Protein AF-A0A1G1D1W3-F1 (afdb_monomer_lite)

Sequence (62 aa):
MASRGGKTVKGLSAEQYIMQSINTPDAYTVKGFEPGTMPADLGEKMTVKELDMIIKHLLGKS

Foldseek 3Di:
DQPPLPPAPPPDDSLRSLLCCQQAVQPDDDPPDDRCPHPNCSNVPDDPVVSVVVSCVNVVND

Structure (mmCIF, N/CA/C/O backbone):
data_AF-A0A1G1D1W3-F1
#
_entry.id   AF-A0A1G1D1W3-F1
#
loop_
_atom_site.group_PDB
_atom_site.id
_atom_site.type_symbol
_atom_site.label_atom_id
_atom_site.label_alt_id
_atom_site.label_comp_id
_atom_site.label_asym_id
_atom_site.label_entity_id
_atom_site.label_seq_id
_atom_site.pdbx_PDB_ins_code
_atom_site.Cartn_x
_atom_site.Cartn_y
_atom_site.Cartn_z
_atom_site.occupancy
_atom_site.B_iso_or_equiv
_atom_site.auth_seq_id
_atom_site.auth_comp_id
_atom_site.auth_asym_id
_atom_site.auth_atom_id
_atom_site.pdbx_PDB_model_num
ATOM 1 N N . MET A 1 1 ? -24.509 1.360 -1.038 1.00 39.31 1 MET A N 1
ATOM 2 C CA . MET A 1 1 ? -24.048 0.122 -1.706 1.00 39.31 1 MET A CA 1
ATOM 3 C C . MET A 1 1 ? -22.568 0.267 -2.041 1.00 39.31 1 MET A C 1
ATOM 5 O O . MET A 1 1 ? -22.261 0.895 -3.040 1.00 39.31 1 MET A O 1
ATOM 9 N N . ALA A 1 2 ? -21.658 -0.247 -1.206 1.00 43.75 2 ALA A N 1
ATOM 10 C CA . ALA A 1 2 ? -20.220 -0.313 -1.512 1.00 43.75 2 ALA A CA 1
ATOM 11 C C . 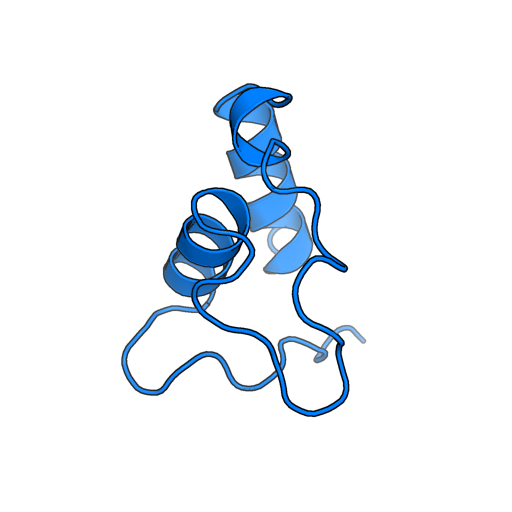ALA A 1 2 ? -19.537 -1.402 -0.660 1.00 43.75 2 ALA A C 1
ATOM 13 O O . ALA A 1 2 ? -18.653 -1.136 0.140 1.00 43.75 2 ALA A O 1
ATOM 14 N N . SER A 1 3 ? -19.977 -2.653 -0.802 1.00 47.31 3 SER A N 1
ATOM 15 C CA . SER A 1 3 ? -19.364 -3.812 -0.131 1.00 47.31 3 SER A CA 1
ATOM 16 C C . SER A 1 3 ? -18.418 -4.550 -1.082 1.00 47.31 3 SER A C 1
ATOM 18 O O . SER A 1 3 ? -18.533 -5.757 -1.271 1.00 47.31 3 SER A O 1
ATOM 20 N N . ARG A 1 4 ? -17.503 -3.814 -1.728 1.00 49.81 4 ARG A N 1
ATOM 21 C CA . ARG A 1 4 ? -16.436 -4.383 -2.574 1.00 49.81 4 ARG A CA 1
ATOM 22 C C . ARG A 1 4 ? -15.055 -4.196 -1.939 1.00 49.81 4 ARG A C 1
ATOM 24 O O . ARG A 1 4 ? -14.093 -3.887 -2.624 1.00 49.81 4 ARG A O 1
ATOM 31 N N . GLY A 1 5 ? -14.947 -4.399 -0.629 1.00 48.28 5 GLY A N 1
ATOM 32 C CA . GLY A 1 5 ? -13.662 -4.720 -0.010 1.00 48.28 5 GLY A CA 1
ATOM 33 C C . GLY A 1 5 ? -13.430 -6.213 -0.193 1.00 48.28 5 GLY A C 1
ATOM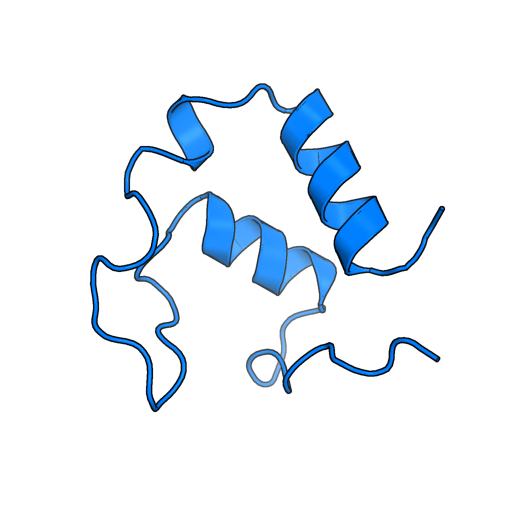 34 O O . GLY A 1 5 ? -13.975 -7.011 0.568 1.00 48.28 5 GLY A O 1
ATOM 35 N N . GLY A 1 6 ? -12.718 -6.598 -1.257 1.00 50.19 6 GLY A N 1
ATOM 36 C CA . GLY A 1 6 ? -12.294 -7.983 -1.466 1.00 50.19 6 GLY A CA 1
ATOM 37 C C . GLY A 1 6 ? -11.611 -8.506 -0.204 1.00 50.19 6 GLY A C 1
ATOM 38 O O . GLY A 1 6 ? -10.907 -7.750 0.455 1.00 50.19 6 GLY A O 1
ATOM 39 N N . LYS A 1 7 ? -11.879 -9.765 0.164 1.00 51.59 7 LYS A N 1
ATOM 40 C CA . LYS A 1 7 ? -11.371 -10.411 1.385 1.00 51.59 7 LYS A CA 1
ATOM 41 C C . LYS A 1 7 ? -9.869 -10.144 1.528 1.00 51.59 7 LYS A C 1
ATOM 43 O O . LYS A 1 7 ? -9.067 -10.775 0.845 1.00 51.59 7 LYS A O 1
ATOM 48 N N . THR A 1 8 ? -9.512 -9.189 2.379 1.00 59.25 8 THR A N 1
ATOM 49 C CA . THR A 1 8 ? -8.125 -8.818 2.626 1.00 59.25 8 THR A CA 1
ATOM 50 C C . THR A 1 8 ? -7.464 -9.955 3.391 1.00 59.25 8 THR A C 1
ATOM 52 O O . THR A 1 8 ? -8.121 -10.675 4.148 1.00 59.25 8 THR A O 1
ATOM 55 N N . VAL A 1 9 ? -6.185 -10.181 3.107 1.00 58.75 9 VAL A N 1
ATOM 56 C CA . VAL A 1 9 ? -5.370 -11.293 3.616 1.00 58.75 9 VAL A CA 1
ATOM 57 C C . VAL A 1 9 ? -5.677 -11.602 5.089 1.00 58.75 9 VAL A C 1
ATOM 59 O O . VAL A 1 9 ? -5.788 -10.699 5.920 1.00 58.75 9 VAL A O 1
ATOM 62 N N . LYS A 1 10 ? -5.832 -12.893 5.417 1.00 54.00 10 LYS A N 1
ATOM 63 C CA . LYS A 1 10 ? -6.225 -13.364 6.754 1.00 54.00 10 LYS A CA 1
ATOM 64 C C . LYS A 1 10 ? -5.246 -12.828 7.811 1.00 54.00 10 LYS A C 1
ATOM 66 O O . LYS A 1 10 ? -4.104 -13.269 7.852 1.00 54.00 10 LYS A O 1
ATOM 71 N N . GLY A 1 11 ? -5.710 -11.916 8.668 1.00 63.44 11 GLY A N 1
ATOM 72 C CA . GLY A 1 11 ? -4.927 -11.343 9.772 1.00 63.44 11 GLY A CA 1
ATOM 73 C C . GLY A 1 11 ? -4.558 -9.862 9.633 1.00 63.44 11 GLY A C 1
ATOM 74 O O . GLY A 1 11 ? -4.100 -9.290 10.616 1.00 63.44 11 GLY A O 1
ATOM 75 N N . LEU A 1 12 ? -4.793 -9.227 8.478 1.00 63.25 12 LEU A N 1
ATOM 76 C CA . LEU A 1 12 ? -4.603 -7.780 8.302 1.00 63.25 12 LEU A CA 1
ATOM 77 C C . LEU A 1 12 ? -5.939 -7.037 8.366 1.00 63.25 12 LEU A C 1
ATOM 79 O O . LEU A 1 12 ? -6.946 -7.503 7.822 1.00 63.25 12 LEU A O 1
ATOM 83 N N . SER A 1 13 ? -5.946 -5.857 8.994 1.00 76.19 13 SER A N 1
ATOM 84 C CA . SER A 1 13 ? -7.069 -4.931 8.833 1.00 76.19 13 SER A CA 1
ATOM 85 C C . SER A 1 13 ? -7.145 -4.462 7.374 1.00 76.19 13 SER A C 1
ATOM 87 O O . SER 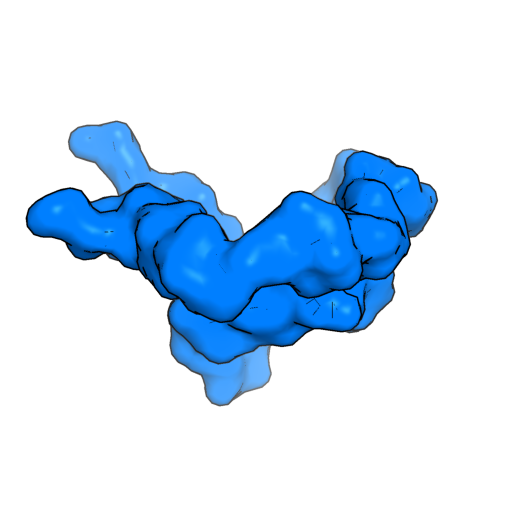A 1 13 ? -6.140 -4.445 6.660 1.00 76.19 13 SER A O 1
ATOM 89 N N . ALA A 1 14 ? -8.334 -4.066 6.914 1.00 74.88 14 ALA A N 1
ATOM 90 C CA . ALA A 1 14 ? -8.494 -3.546 5.556 1.00 74.88 14 ALA A CA 1
ATOM 91 C C . ALA A 1 14 ? -7.576 -2.334 5.299 1.00 74.88 14 ALA A C 1
ATOM 93 O O . ALA A 1 14 ? -6.998 -2.212 4.225 1.00 74.88 14 ALA A O 1
ATOM 94 N N . GLU A 1 15 ? -7.380 -1.490 6.313 1.00 78.44 15 GLU A N 1
ATOM 95 C CA . GLU A 1 15 ? -6.476 -0.338 6.276 1.00 78.44 15 GLU A CA 1
ATOM 96 C C . GLU A 1 15 ? -5.012 -0.752 6.082 1.00 78.44 15 GLU A C 1
ATOM 98 O O . GLU A 1 15 ? -4.349 -0.277 5.163 1.00 78.44 15 GLU A O 1
ATOM 103 N N . GLN A 1 16 ? -4.530 -1.700 6.890 1.00 78.19 16 GLN A N 1
ATOM 104 C CA . GLN A 1 16 ? -3.165 -2.219 6.793 1.00 78.19 16 GLN A CA 1
ATOM 105 C C . GLN A 1 16 ? -2.916 -2.908 5.451 1.00 78.19 16 GLN A C 1
ATOM 107 O O . GLN A 1 16 ? -1.861 -2.726 4.851 1.00 78.19 16 GLN A O 1
ATOM 112 N N . TYR A 1 17 ? -3.897 -3.666 4.958 1.00 76.62 17 TYR A N 1
ATOM 113 C CA . TYR A 1 17 ? -3.807 -4.323 3.660 1.00 76.62 17 TYR A CA 1
ATOM 114 C C . TYR A 1 17 ? -3.694 -3.317 2.511 1.00 76.62 17 TYR A 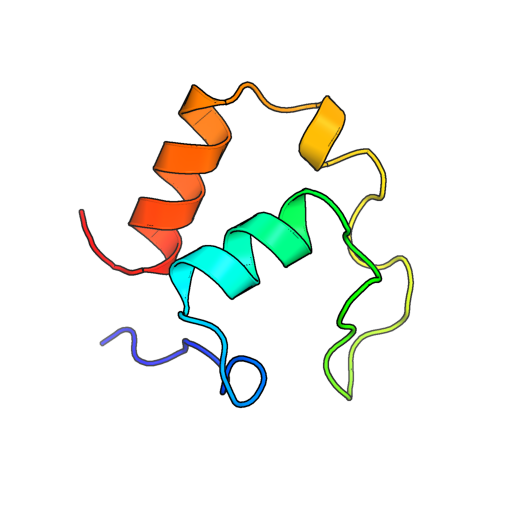C 1
ATOM 116 O O . TYR A 1 17 ? -2.854 -3.493 1.631 1.00 76.62 17 TYR A O 1
ATOM 124 N N . ILE A 1 18 ? -4.499 -2.251 2.520 1.00 78.88 18 ILE A N 1
ATOM 125 C CA . ILE A 1 18 ? -4.441 -1.205 1.491 1.00 78.88 18 ILE A CA 1
ATOM 126 C C . ILE A 1 18 ? -3.109 -0.456 1.576 1.00 78.88 18 ILE A C 1
ATOM 128 O O . ILE A 1 18 ? -2.449 -0.276 0.556 1.00 78.88 18 ILE A O 1
ATOM 132 N N . MET A 1 19 ? -2.676 -0.075 2.780 1.00 81.25 19 MET A N 1
ATOM 133 C CA . MET A 1 19 ? -1.414 0.638 2.985 1.00 81.25 19 MET A CA 1
ATOM 134 C C . MET A 1 19 ? -0.213 -0.186 2.502 1.00 81.25 19 MET A C 1
ATOM 136 O O . MET A 1 19 ? 0.646 0.325 1.785 1.00 81.25 19 MET A O 1
ATOM 140 N N . GLN A 1 20 ? -0.184 -1.479 2.832 1.00 79.19 20 GLN A N 1
ATOM 141 C CA . GLN A 1 20 ? 0.840 -2.395 2.342 1.00 79.19 20 GLN A CA 1
ATOM 142 C C . GLN A 1 20 ? 0.745 -2.594 0.827 1.00 79.19 20 GLN A C 1
ATOM 144 O O . GLN A 1 20 ? 1.774 -2.603 0.165 1.00 79.19 20 GLN A O 1
ATOM 149 N N . SER A 1 21 ? -0.456 -2.703 0.258 1.00 77.38 21 SER A N 1
ATOM 150 C CA . SER A 1 21 ? -0.622 -2.853 -1.193 1.00 77.38 21 SER A CA 1
ATOM 151 C C . SER A 1 21 ? -0.165 -1.608 -1.955 1.00 77.38 21 SER A C 1
ATOM 153 O O . SER A 1 21 ? 0.355 -1.735 -3.046 1.00 77.38 21 SER A O 1
ATOM 155 N N . ILE A 1 22 ? -0.296 -0.400 -1.398 1.00 77.25 22 ILE A N 1
ATOM 156 C CA . ILE A 1 22 ? 0.195 0.820 -2.060 1.00 77.25 22 ILE A CA 1
ATOM 157 C C . ILE A 1 22 ? 1.714 0.966 -1.930 1.00 77.25 22 ILE A C 1
ATOM 159 O O . ILE A 1 22 ? 2.379 1.338 -2.894 1.00 77.25 22 ILE A O 1
ATOM 163 N N . ASN A 1 23 ? 2.267 0.658 -0.755 1.00 77.44 23 ASN A N 1
ATOM 164 C CA . ASN A 1 23 ? 3.708 0.757 -0.515 1.00 77.44 23 ASN A CA 1
ATOM 165 C C . ASN A 1 23 ? 4.494 -0.402 -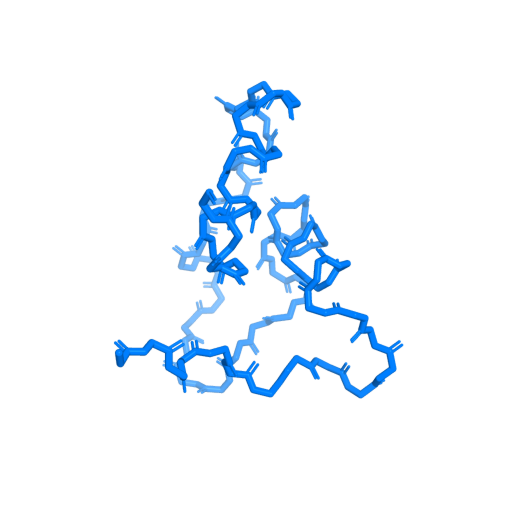1.155 1.00 77.44 23 ASN A C 1
ATOM 167 O O . ASN A 1 23 ? 5.663 -0.265 -1.494 1.00 77.44 23 ASN A O 1
ATOM 171 N N . THR A 1 24 ? 3.848 -1.558 -1.315 1.00 76.06 24 THR A N 1
ATOM 172 C CA . THR A 1 24 ? 4.397 -2.756 -1.959 1.00 76.06 24 THR A CA 1
ATOM 173 C C . THR A 1 24 ? 3.372 -3.345 -2.946 1.00 76.06 24 THR A C 1
ATOM 175 O O . THR A 1 24 ? 2.709 -4.334 -2.629 1.00 76.06 24 THR A O 1
ATOM 178 N N . PRO A 1 25 ? 3.235 -2.743 -4.144 1.00 70.31 25 PRO A N 1
ATOM 179 C CA . PRO A 1 25 ? 2.227 -3.069 -5.169 1.00 70.31 25 PRO A CA 1
ATOM 180 C C . PRO A 1 25 ? 2.072 -4.546 -5.541 1.00 70.31 25 PRO A C 1
ATOM 182 O O . PRO A 1 25 ? 0.953 -5.020 -5.735 1.00 70.31 25 PRO A O 1
ATOM 185 N N . ASP A 1 26 ? 3.170 -5.302 -5.563 1.00 66.12 26 ASP A N 1
ATOM 186 C CA . ASP A 1 26 ? 3.167 -6.729 -5.905 1.00 66.12 26 ASP A CA 1
ATOM 187 C C . ASP A 1 26 ? 3.248 -7.661 -4.680 1.00 66.12 26 ASP A C 1
ATOM 189 O O . ASP A 1 26 ? 3.370 -8.876 -4.831 1.00 66.12 26 ASP A O 1
ATOM 193 N N . ALA A 1 27 ? 3.156 -7.139 -3.448 1.00 67.88 27 ALA A N 1
ATOM 194 C CA . ALA A 1 27 ? 3.195 -7.985 -2.249 1.00 67.88 27 ALA A CA 1
ATOM 195 C C . ALA A 1 27 ? 1.991 -8.936 -2.159 1.00 67.88 27 ALA A C 1
ATOM 197 O O . ALA A 1 27 ? 2.115 -10.039 -1.626 1.00 67.88 27 ALA A O 1
ATOM 198 N N . TYR A 1 28 ? 0.832 -8.519 -2.687 1.00 66.25 28 TYR A N 1
ATOM 199 C CA . TYR A 1 28 ? -0.394 -9.317 -2.702 1.00 66.25 28 TYR A CA 1
ATOM 200 C C . TYR A 1 28 ? -1.176 -9.146 -4.003 1.00 66.25 28 TYR A C 1
ATOM 202 O O . TYR A 1 28 ? -2.205 -8.470 -4.050 1.00 66.25 28 TYR A O 1
ATOM 210 N N . THR A 1 29 ? -0.736 -9.821 -5.061 1.00 66.94 29 THR A N 1
ATOM 211 C CA . THR A 1 29 ? -1.516 -9.902 -6.299 1.00 66.94 29 THR A CA 1
ATOM 212 C C . THR A 1 29 ? -2.743 -10.793 -6.091 1.00 66.94 29 THR A C 1
ATOM 214 O O . THR A 1 29 ? -2.644 -11.976 -5.754 1.00 66.94 29 THR A O 1
ATOM 217 N N . VAL A 1 30 ? -3.934 -10.227 -6.281 1.00 69.62 30 VAL A N 1
ATOM 218 C CA . VAL A 1 30 ? -5.190 -10.984 -6.217 1.00 69.62 30 VAL A CA 1
ATOM 219 C C . VAL A 1 30 ? -5.291 -11.900 -7.438 1.00 69.62 30 VAL A C 1
ATOM 221 O O . VAL A 1 30 ? -4.985 -11.500 -8.560 1.00 69.62 30 VAL A O 1
ATOM 224 N N . LYS A 1 31 ? -5.764 -13.138 -7.236 1.00 67.44 31 LYS A N 1
ATOM 225 C CA . LYS A 1 31 ? -5.981 -14.099 -8.327 1.00 67.44 31 LYS A CA 1
ATOM 226 C C . LYS A 1 31 ? -6.877 -13.483 -9.411 1.00 67.44 31 LYS A C 1
ATOM 228 O O . LYS A 1 31 ? -8.016 -13.121 -9.126 1.00 67.44 31 LYS A O 1
ATOM 233 N N . GLY A 1 32 ? -6.370 -13.423 -10.642 1.00 72.00 32 GLY A N 1
ATOM 234 C CA . GLY A 1 32 ? -7.055 -12.815 -11.789 1.00 72.00 32 GLY A CA 1
ATOM 235 C C . GLY A 1 32 ? -6.508 -11.447 -12.210 1.00 72.00 32 GLY A C 1
ATOM 236 O O . GLY A 1 32 ? -6.969 -10.921 -13.216 1.00 72.00 32 GLY A O 1
ATOM 237 N N . PHE A 1 33 ? -5.528 -10.900 -11.487 1.00 73.81 33 PHE A N 1
ATOM 238 C CA . PHE A 1 33 ? -4.741 -9.740 -11.908 1.00 73.81 33 PHE A CA 1
ATOM 239 C C . PHE A 1 33 ? -3.311 -10.172 -12.247 1.00 73.81 33 PHE A C 1
ATOM 241 O O . PHE A 1 33 ? -2.756 -11.042 -11.573 1.00 73.81 33 PHE A O 1
ATOM 248 N N . GLU A 1 34 ? -2.727 -9.587 -13.294 1.00 75.81 34 GLU A N 1
ATOM 249 C CA . GLU A 1 34 ? -1.330 -9.843 -13.652 1.00 75.81 34 GLU A CA 1
ATOM 250 C C . GLU A 1 34 ? -0.384 -9.064 -12.717 1.00 75.81 34 GLU A C 1
ATOM 252 O O . GLU A 1 34 ? -0.684 -7.913 -12.366 1.00 75.81 34 GLU A O 1
ATOM 257 N N . PRO A 1 35 ? 0.753 -9.652 -12.304 1.00 69.00 35 PRO A N 1
ATOM 258 C CA . PRO A 1 35 ? 1.809 -8.920 -11.602 1.00 69.00 35 PRO A CA 1
ATOM 259 C C . PRO A 1 35 ? 2.240 -7.679 -12.396 1.00 69.00 35 PRO A C 1
ATOM 261 O O . PRO A 1 35 ? 2.294 -7.726 -13.624 1.00 69.00 35 PRO A O 1
ATOM 264 N N . GLY A 1 36 ? 2.524 -6.565 -11.719 1.00 72.44 36 GLY A N 1
ATOM 265 C CA . GLY A 1 36 ? 2.897 -5.309 -12.380 1.00 72.44 36 GLY A CA 1
ATOM 266 C C . GLY A 1 36 ? 1.733 -4.497 -12.966 1.00 72.44 36 GLY A C 1
ATOM 267 O O . GLY A 1 36 ? 1.965 -3.431 -13.533 1.00 72.44 36 GLY A O 1
ATOM 268 N N . THR A 1 37 ? 0.475 -4.936 -12.801 1.00 78.12 37 THR A N 1
ATOM 269 C CA . THR A 1 37 ? -0.707 -4.105 -13.134 1.00 78.12 37 THR A CA 1
ATOM 270 C C . THR A 1 37 ? -0.765 -2.843 -12.264 1.00 78.12 37 THR A C 1
ATOM 272 O O . THR A 1 37 ? -1.248 -1.795 -12.694 1.00 78.12 37 THR A O 1
ATOM 275 N N . MET A 1 38 ? -0.285 -2.939 -11.022 1.00 79.69 38 MET A N 1
ATOM 276 C CA . MET A 1 38 ? -0.191 -1.812 -10.105 1.00 79.69 38 MET A CA 1
ATOM 277 C C . MET A 1 38 ? 1.190 -1.151 -10.255 1.00 79.69 38 MET A C 1
ATOM 279 O O . MET A 1 38 ? 2.194 -1.856 -10.154 1.00 79.69 38 MET A O 1
ATOM 283 N N . PRO A 1 39 ? 1.279 0.173 -10.495 1.00 78.88 39 PRO A N 1
ATOM 284 C CA . PRO A 1 39 ? 2.568 0.837 -10.670 1.00 78.88 39 PRO A CA 1
ATOM 285 C C . PRO A 1 39 ? 3.450 0.683 -9.428 1.00 78.88 39 PRO A C 1
ATOM 287 O O . PRO A 1 39 ? 3.030 1.040 -8.330 1.00 78.88 39 PRO A O 1
ATOM 290 N N . ALA A 1 40 ? 4.678 0.189 -9.604 1.00 74.12 40 ALA A N 1
ATOM 291 C CA . ALA A 1 40 ? 5.634 -0.004 -8.509 1.00 74.12 40 ALA A CA 1
ATOM 292 C C . ALA A 1 40 ? 5.992 1.312 -7.792 1.00 74.12 40 ALA A C 1
ATOM 294 O O . ALA A 1 40 ? 6.238 1.325 -6.592 1.00 74.12 40 ALA A O 1
ATOM 295 N N . ASP A 1 41 ? 5.961 2.425 -8.527 1.00 77.75 41 ASP A N 1
ATOM 296 C CA . ASP A 1 41 ? 6.253 3.771 -8.034 1.00 77.75 41 ASP A CA 1
ATOM 297 C C . ASP A 1 41 ? 5.017 4.505 -7.491 1.00 77.75 41 ASP A C 1
ATOM 299 O O . ASP A 1 41 ? 5.085 5.695 -7.181 1.00 77.75 41 ASP A O 1
ATOM 303 N N . LEU A 1 42 ? 3.876 3.818 -7.357 1.00 77.12 42 LEU A N 1
ATOM 304 C CA . LEU A 1 42 ? 2.642 4.437 -6.880 1.00 77.12 42 LEU A CA 1
ATOM 305 C C . LEU A 1 42 ? 2.827 5.050 -5.488 1.00 77.12 42 LEU A C 1
ATOM 307 O O . LEU A 1 42 ? 2.406 6.182 -5.284 1.00 77.12 42 LEU A O 1
ATOM 311 N N . GLY A 1 43 ? 3.495 4.346 -4.568 1.00 73.62 43 GLY A N 1
ATOM 312 C CA . GLY A 1 43 ? 3.800 4.854 -3.227 1.00 73.62 43 GLY A CA 1
ATOM 313 C C . GLY A 1 43 ? 4.790 6.026 -3.209 1.00 73.62 43 GLY A C 1
ATOM 314 O O . GLY A 1 43 ? 4.734 6.851 -2.303 1.00 73.62 43 GLY A O 1
ATOM 315 N N . GLU A 1 44 ? 5.657 6.139 -4.218 1.00 80.19 44 GLU A N 1
ATOM 316 C CA . GLU A 1 44 ? 6.646 7.223 -4.335 1.00 80.19 44 GLU A CA 1
ATOM 317 C C . GLU A 1 44 ? 6.056 8.485 -4.978 1.00 80.19 44 GLU A C 1
ATOM 319 O O . GLU A 1 44 ? 6.477 9.603 -4.688 1.00 80.19 44 GLU A O 1
ATOM 324 N N . LYS A 1 45 ? 5.054 8.313 -5.846 1.00 81.06 45 LYS A N 1
ATOM 325 C CA . LYS A 1 45 ? 4.384 9.396 -6.579 1.00 81.06 45 LYS A CA 1
ATOM 326 C C . LYS A 1 45 ? 3.335 10.153 -5.771 1.00 81.06 45 LYS A C 1
ATOM 328 O O . LYS A 1 45 ? 2.800 11.138 -6.275 1.00 81.06 45 LYS A O 1
ATOM 333 N N . MET A 1 46 ? 3.013 9.702 -4.560 1.00 80.44 46 MET A N 1
ATOM 334 C CA . MET A 1 46 ? 1.970 10.301 -3.729 1.00 80.44 46 MET A CA 1
ATOM 335 C C . MET A 1 46 ? 2.494 10.728 -2.365 1.00 80.44 46 MET A C 1
ATOM 337 O O . MET A 1 46 ? 3.358 10.098 -1.760 1.00 80.44 46 MET A O 1
ATOM 341 N N . THR A 1 47 ? 1.938 11.820 -1.856 1.00 83.31 47 THR A N 1
ATOM 342 C CA . THR A 1 47 ? 2.229 12.284 -0.503 1.00 83.31 47 THR A CA 1
ATOM 343 C C . THR A 1 47 ? 1.523 11.407 0.534 1.00 83.31 47 THR A C 1
ATOM 345 O O . THR A 1 47 ? 0.464 10.831 0.282 1.00 83.31 47 THR A O 1
ATOM 348 N N . VAL A 1 48 ? 2.048 11.376 1.765 1.00 81.31 48 VAL A N 1
ATOM 349 C CA . VAL A 1 48 ? 1.425 10.647 2.893 1.00 81.31 48 VAL A CA 1
ATOM 350 C C . VAL A 1 48 ? -0.032 11.080 3.129 1.00 81.31 48 VAL A C 1
ATOM 352 O O . VAL A 1 48 ? -0.867 10.275 3.531 1.00 81.31 48 VAL A O 1
ATOM 355 N N . LYS A 1 49 ? -0.365 12.347 2.846 1.00 84.31 49 LYS A N 1
ATOM 356 C CA . LYS A 1 49 ? -1.738 12.861 2.963 1.00 84.31 49 LYS A CA 1
ATOM 357 C C . LYS A 1 49 ? -2.670 12.295 1.892 1.00 84.31 49 LYS A C 1
ATOM 359 O O . LYS A 1 49 ? -3.812 11.972 2.198 1.00 84.31 49 LYS A O 1
ATOM 364 N N . GLU A 1 50 ? -2.207 12.184 0.651 1.00 84.06 50 GLU A N 1
ATOM 365 C CA . GLU A 1 50 ? -2.991 11.592 -0.440 1.00 84.06 50 GLU A CA 1
ATOM 366 C C . GLU A 1 50 ? -3.220 10.100 -0.209 1.00 84.06 50 GLU A C 1
ATOM 368 O O . GLU A 1 50 ? -4.334 9.618 -0.409 1.00 84.06 50 GLU A O 1
ATOM 373 N N . LEU A 1 51 ? -2.208 9.398 0.310 1.00 82.44 51 LEU A N 1
ATOM 374 C CA . LEU A 1 51 ? -2.327 8.007 0.738 1.00 82.44 51 LEU A CA 1
ATOM 375 C C . LEU A 1 51 ? -3.458 7.827 1.767 1.00 82.44 51 LEU A C 1
ATOM 377 O O . LEU A 1 51 ? -4.337 6.989 1.575 1.00 82.44 51 LEU A O 1
ATOM 381 N N . ASP A 1 52 ? -3.471 8.638 2.830 1.00 82.88 52 ASP A N 1
ATOM 382 C CA . ASP A 1 52 ? -4.506 8.594 3.876 1.00 82.88 52 ASP A CA 1
ATOM 383 C C . ASP A 1 52 ? -5.909 8.902 3.320 1.00 82.88 52 ASP A C 1
ATOM 385 O O . ASP A 1 52 ? -6.886 8.235 3.669 1.00 82.88 52 ASP A O 1
ATOM 389 N N . MET A 1 53 ? -6.020 9.862 2.393 1.00 84.81 53 MET A N 1
ATOM 390 C CA . MET A 1 53 ? -7.289 10.177 1.724 1.00 84.81 53 MET A CA 1
ATOM 391 C C . MET A 1 53 ? -7.810 9.008 0.881 1.00 84.81 53 MET A C 1
ATOM 393 O O . MET A 1 53 ? -8.998 8.685 0.947 1.00 84.81 53 MET A O 1
ATOM 397 N N . ILE A 1 54 ? -6.936 8.342 0.121 1.00 83.12 54 ILE A N 1
ATOM 398 C CA . ILE A 1 54 ? -7.301 7.170 -0.684 1.00 83.12 54 ILE A CA 1
ATOM 399 C C . ILE A 1 54 ? -7.714 6.011 0.224 1.00 83.12 54 ILE A C 1
ATOM 401 O O . ILE A 1 54 ? -8.745 5.388 -0.016 1.00 83.12 54 ILE A O 1
ATOM 405 N N . ILE A 1 55 ? -6.960 5.748 1.294 1.00 82.00 55 ILE A N 1
ATOM 406 C CA . ILE A 1 55 ? -7.289 4.714 2.281 1.00 82.00 55 ILE A CA 1
ATOM 407 C C . ILE A 1 55 ? -8.683 4.962 2.868 1.00 82.00 55 ILE A C 1
ATOM 409 O O . ILE A 1 55 ? -9.528 4.068 2.846 1.00 82.00 55 ILE A O 1
ATOM 413 N N . LYS A 1 56 ? -8.969 6.184 3.331 1.00 84.81 56 LYS A N 1
ATOM 414 C CA . LYS A 1 56 ? -10.290 6.562 3.860 1.00 84.81 56 LYS A CA 1
ATOM 415 C C . LYS A 1 56 ? -11.407 6.369 2.839 1.00 84.81 56 LYS A C 1
ATOM 417 O O . LYS A 1 56 ? -12.437 5.77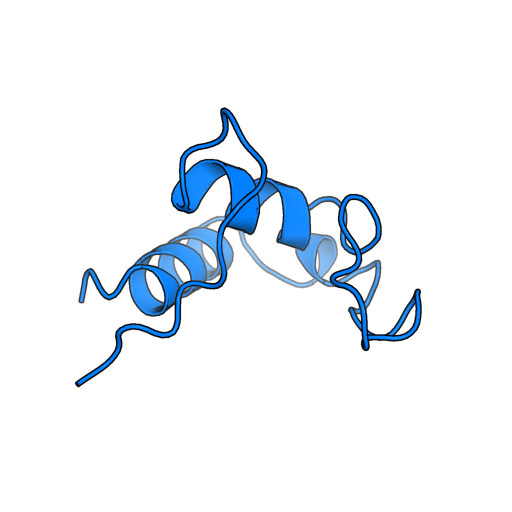4 3.169 1.00 84.81 56 LYS A O 1
ATOM 422 N N . HIS A 1 57 ? -11.177 6.795 1.597 1.00 84.62 57 HIS A N 1
ATOM 423 C CA . HIS A 1 57 ? -12.124 6.620 0.501 1.00 84.62 57 HIS A CA 1
ATOM 424 C C . HIS A 1 57 ? -12.414 5.137 0.219 1.00 84.62 57 HIS A C 1
ATOM 426 O O . HIS A 1 57 ? -13.575 4.734 0.156 1.00 84.62 57 HIS A O 1
ATOM 432 N N . LEU A 1 58 ? -11.375 4.302 0.126 1.00 81.69 58 LEU A N 1
ATOM 433 C CA . LEU A 1 58 ? -11.494 2.859 -0.114 1.00 81.69 58 LEU A CA 1
ATOM 434 C C . LEU A 1 58 ? -12.156 2.115 1.054 1.00 81.69 58 LEU A C 1
ATOM 436 O O . LEU A 1 58 ? -12.851 1.122 0.841 1.00 81.69 58 LEU A O 1
ATOM 440 N N . LEU A 1 59 ? -11.982 2.608 2.282 1.00 81.44 59 LEU A N 1
ATOM 441 C CA . LEU A 1 59 ? -12.653 2.090 3.475 1.00 81.44 59 LEU A CA 1
ATOM 442 C C . LEU A 1 59 ? -14.102 2.582 3.620 1.00 81.44 59 LEU A C 1
ATOM 444 O O . LEU A 1 59 ? -14.791 2.160 4.550 1.00 81.44 59 LEU A O 1
ATOM 448 N N . GLY A 1 60 ? -14.576 3.469 2.739 1.00 75.25 60 GLY A N 1
ATOM 449 C CA . GLY A 1 60 ? -15.909 4.066 2.836 1.00 75.25 60 GLY A CA 1
ATOM 450 C C . GLY A 1 60 ? -16.085 4.979 4.053 1.00 75.25 60 GLY A C 1
ATOM 451 O O . GLY A 1 60 ? -17.214 5.252 4.454 1.00 75.25 60 GLY A O 1
ATOM 452 N N . LYS A 1 61 ? -14.982 5.440 4.654 1.00 59.72 61 LYS A N 1
ATOM 453 C CA . LYS A 1 61 ? -14.976 6.443 5.722 1.00 59.72 61 LYS A CA 1
ATOM 454 C C . LYS A 1 61 ? -14.821 7.812 5.063 1.00 59.72 61 LYS A C 1
ATOM 456 O O . LYS A 1 61 ? -13.703 8.284 4.887 1.00 59.72 61 LYS A O 1
ATOM 461 N N . SER A 1 62 ? -15.935 8.374 4.597 1.00 50.25 62 SER A N 1
ATOM 462 C CA . SER A 1 62 ? -16.004 9.747 4.067 1.00 50.25 62 SER A CA 1
ATOM 463 C C . SER A 1 62 ? -16.240 10.748 5.188 1.00 50.25 62 SER A C 1
ATOM 465 O O . SER A 1 62 ? -17.044 10.415 6.087 1.00 50.25 62 SER A O 1
#

pLDDT: mean 71.7, std 11.71, range [39.31, 84.81]

Secondary structure (DSSP, 8-state):
---------TTS-HHHHHHHHHHSTTTTPPTTS-TTSS-TTTTTSS-HHHHHHHHHHHTT--

Radius of gyration: 11.8 Å; chains: 1; bounding box: 31×27×23 Å